Protein AF-A0A3S1I0M5-F1 (afdb_monomer_lite)

pLDDT: mean 90.0, std 8.41, range [57.56, 98.69]

Secondary structure (DSSP, 8-state):
-PPP---------HHHHHHHHHHTTSTT--HHHHHHHHHHHHHHHHHHHHHHHHHHHHHHHHHHHHHHHHHHHHHHHHHHHHHHHHHHHHHTTPPPP-

Sequence (98 aa):
MKPHRIRHQFLLEPELSEKLDNLSRDPSTTKSAIVAKAVEAFIERRGENEFDRRYGVRLDRLSRDLAHVRRDAEVILESLALFIRFSITLHAHTPVPD

Foldseek 3Di:
DPDDDDDDDDDDDPVVVVVLVVVCPDPVDDSVRVVVVVVVVVVVVVVVVVCCVVCVVVVVVVVVVVVVVVVVVVVVVVVVVVVVVVVCVVCVPPDDDD

Structure (mmCIF, N/CA/C/O backbone):
data_AF-A0A3S1I0M5-F1
#
_entry.id   AF-A0A3S1I0M5-F1
#
loop_
_atom_site.group_PDB
_atom_site.id
_atom_site.type_symbol
_atom_site.label_atom_id
_atom_site.label_alt_id
_atom_site.label_comp_id
_atom_site.label_asym_id
_atom_site.label_entity_id
_atom_site.label_seq_id
_atom_site.pdbx_PDB_ins_code
_atom_site.Cartn_x
_atom_site.Cartn_y
_atom_site.Cartn_z
_atom_site.occupancy
_atom_site.B_iso_or_equiv
_atom_site.auth_seq_id
_atom_site.auth_comp_id
_atom_site.auth_asym_id
_atom_site.auth_atom_id
_atom_site.pdbx_PDB_model_num
ATOM 1 N N . MET A 1 1 ? -26.390 -24.134 9.941 1.00 57.56 1 MET A N 1
ATOM 2 C CA . MET A 1 1 ? -25.566 -24.481 11.125 1.00 57.56 1 MET A CA 1
ATOM 3 C C . MET A 1 1 ? -25.346 -23.213 11.938 1.00 57.56 1 MET A C 1
ATOM 5 O O . MET A 1 1 ? -25.115 -22.177 11.328 1.00 57.56 1 MET A O 1
ATOM 9 N N . LYS A 1 2 ? -25.483 -23.237 13.273 1.00 58.28 2 LYS A N 1
ATOM 10 C CA . LYS A 1 2 ? -25.184 -22.045 14.090 1.00 58.28 2 LYS A CA 1
ATOM 11 C C . LYS A 1 2 ? -23.679 -21.748 13.983 1.00 58.28 2 LYS A C 1
ATOM 13 O O . LYS A 1 2 ? -22.902 -22.689 14.133 1.00 58.28 2 LYS A O 1
ATOM 18 N N . PRO A 1 3 ? -23.259 -20.501 13.715 1.00 78.94 3 PRO A N 1
ATOM 19 C CA . PRO A 1 3 ? -21.841 -20.171 13.662 1.00 78.94 3 PRO A CA 1
ATOM 20 C C . PRO A 1 3 ? -21.210 -20.432 15.032 1.00 78.94 3 PRO A C 1
ATOM 22 O O . PRO A 1 3 ? -21.744 -19.997 16.055 1.00 78.94 3 PRO A O 1
ATOM 25 N N . HIS A 1 4 ? -20.096 -21.162 15.054 1.00 88.31 4 HIS A N 1
ATOM 26 C CA . HIS A 1 4 ? -19.311 -21.367 16.265 1.00 88.31 4 HIS A CA 1
ATOM 27 C C . HIS A 1 4 ? -18.713 -20.019 16.689 1.00 88.31 4 HIS A C 1
ATOM 29 O O . HIS A 1 4 ? -18.014 -19.382 15.905 1.00 88.31 4 HIS A O 1
ATOM 35 N N . ARG A 1 5 ? -19.035 -19.548 17.900 1.00 85.75 5 ARG A N 1
ATOM 36 C CA . ARG A 1 5 ? -18.535 -18.275 18.442 1.00 85.75 5 ARG A CA 1
ATOM 37 C C . ARG A 1 5 ? -17.776 -18.529 19.736 1.00 85.75 5 ARG A C 1
ATOM 39 O O . ARG A 1 5 ? -18.284 -19.221 20.615 1.00 85.75 5 ARG A O 1
ATOM 46 N N . ILE A 1 6 ? -16.600 -17.922 19.857 1.00 91.94 6 ILE A N 1
ATOM 47 C CA . ILE A 1 6 ? -15.771 -17.960 21.064 1.00 91.94 6 ILE A CA 1
ATOM 48 C C . ILE A 1 6 ? -16.042 -16.685 21.869 1.00 91.94 6 ILE A C 1
ATOM 50 O O . ILE A 1 6 ? -16.051 -15.583 21.320 1.00 91.94 6 ILE A O 1
ATOM 54 N N . ARG A 1 7 ? -16.309 -16.824 23.174 1.00 90.31 7 ARG A N 1
ATOM 55 C CA . ARG A 1 7 ? -16.528 -15.678 24.065 1.00 90.31 7 ARG A CA 1
ATOM 56 C C . ARG A 1 7 ? -15.185 -15.159 24.567 1.00 90.31 7 ARG A C 1
ATOM 58 O O . ARG A 1 7 ? -14.465 -15.882 25.245 1.00 90.31 7 ARG A O 1
ATOM 65 N N . HIS A 1 8 ? -14.911 -13.887 24.308 1.00 89.25 8 HIS A N 1
ATOM 66 C CA . HIS A 1 8 ? -13.779 -13.165 24.882 1.00 89.25 8 HIS A CA 1
ATOM 67 C C . HIS A 1 8 ? -14.276 -12.212 25.974 1.00 89.25 8 HIS A C 1
ATOM 69 O O . HIS A 1 8 ? -15.342 -11.610 25.835 1.00 89.25 8 HIS A O 1
ATOM 75 N N . GLN A 1 9 ? -13.522 -12.091 27.067 1.00 91.62 9 GLN A N 1
ATOM 76 C CA . GLN A 1 9 ? -13.731 -11.070 28.093 1.00 91.62 9 GLN A CA 1
ATOM 77 C C . GLN A 1 9 ? -12.567 -10.086 28.020 1.00 91.62 9 GLN A C 1
ATOM 79 O O . GLN A 1 9 ? -11.410 -10.495 28.056 1.00 91.62 9 GLN A O 1
ATOM 84 N N . PHE A 1 10 ? -12.879 -8.804 27.885 1.00 90.12 10 PHE A N 1
ATOM 85 C CA . PHE A 1 10 ? -11.908 -7.719 27.862 1.00 90.12 10 PHE A CA 1
ATOM 86 C C . PHE A 1 10 ? -12.506 -6.511 28.575 1.00 90.12 10 PHE A C 1
ATOM 88 O O . PHE A 1 10 ? -13.727 -6.347 28.629 1.00 90.12 10 PHE A O 1
ATOM 95 N N . LEU A 1 11 ? -11.630 -5.691 29.138 1.00 93.44 11 LEU A N 1
ATOM 96 C CA . LEU A 1 11 ? -11.992 -4.438 29.780 1.00 93.44 11 LEU A CA 1
ATOM 97 C C . LEU A 1 11 ? -11.852 -3.315 28.753 1.00 93.44 11 LEU A C 1
ATOM 99 O O . LEU A 1 11 ? -10.917 -3.316 27.952 1.00 93.44 11 LEU A O 1
ATOM 103 N N . LEU A 1 12 ? -12.800 -2.383 28.766 1.00 93.06 12 LEU A N 1
ATOM 104 C CA . LEU A 1 12 ? -12.744 -1.157 27.980 1.00 93.06 12 LEU A CA 1
ATOM 105 C C . LEU A 1 12 ? -12.627 0.018 28.941 1.00 93.06 12 LEU A C 1
ATOM 107 O O . LEU A 1 12 ? -13.255 0.011 30.000 1.00 93.06 12 LEU A O 1
ATOM 111 N N . GLU A 1 13 ? -11.866 1.030 28.540 1.00 96.88 13 GLU A N 1
ATOM 112 C CA . GLU A 1 13 ? -11.879 2.316 29.231 1.00 96.88 13 GLU A CA 1
ATOM 113 C C . GLU A 1 13 ? -13.306 2.891 29.260 1.00 96.88 13 GLU A C 1
ATOM 115 O O . GLU A 1 13 ? -14.046 2.708 28.281 1.00 96.88 13 GLU A O 1
ATOM 120 N N . PRO A 1 14 ? -13.704 3.603 30.333 1.00 95.50 14 PRO A N 1
ATOM 121 C CA . PRO A 1 14 ? -15.072 4.097 30.499 1.00 95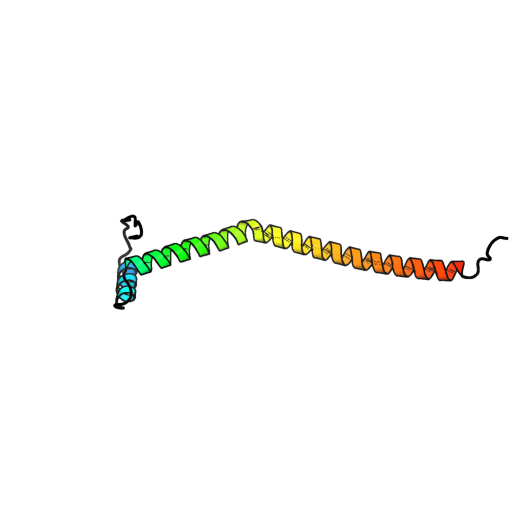.50 14 PRO A CA 1
ATOM 122 C C . PRO A 1 14 ? -15.577 4.886 29.285 1.00 95.50 14 PRO A C 1
ATOM 124 O O . PRO A 1 14 ? -16.643 4.589 28.748 1.00 95.50 14 PRO A O 1
ATOM 127 N N . GLU A 1 15 ? -14.758 5.806 28.767 1.00 95.62 15 GLU A N 1
ATOM 128 C CA . GLU A 1 15 ? -15.098 6.618 27.592 1.00 95.62 15 GLU A CA 1
ATOM 129 C C . GLU A 1 15 ? -15.334 5.781 26.327 1.00 95.62 15 GLU A C 1
ATOM 131 O O . GLU A 1 15 ? -16.175 6.108 25.486 1.00 95.62 15 GLU A O 1
ATOM 136 N N . LEU A 1 16 ? -14.572 4.699 26.154 1.00 93.38 16 LEU A N 1
ATOM 137 C CA . LEU A 1 16 ? -14.710 3.813 25.002 1.00 93.38 16 LEU A CA 1
ATOM 138 C C . LEU A 1 16 ? -15.954 2.932 25.138 1.00 93.38 16 LEU A C 1
ATOM 140 O O . LEU A 1 16 ? -16.635 2.680 24.142 1.00 93.38 16 LEU A O 1
ATOM 144 N N . SER A 1 17 ? -16.273 2.509 26.362 1.00 93.94 17 SER A N 1
ATOM 145 C CA . SER A 1 17 ? -17.510 1.789 26.656 1.00 93.94 17 SER A CA 1
ATOM 146 C C . SER A 1 17 ? -18.735 2.648 26.341 1.00 93.94 17 SER A C 1
ATOM 148 O O . SER A 1 17 ? -19.649 2.171 25.676 1.00 93.94 17 SER A O 1
ATOM 150 N N . GLU A 1 18 ? -18.745 3.926 26.728 1.00 94.50 18 GLU A N 1
ATOM 151 C CA . GLU A 1 18 ? -19.847 4.841 26.400 1.00 94.50 18 GLU A CA 1
ATOM 152 C C . GLU A 1 18 ? -20.023 5.026 24.888 1.00 94.50 18 GLU A C 1
ATOM 154 O O . GLU A 1 18 ? -21.141 4.998 24.368 1.00 94.50 18 GLU A O 1
ATOM 159 N N . LYS A 1 19 ? -18.917 5.167 24.148 1.00 92.19 19 LYS A N 1
ATOM 160 C CA . LYS A 1 19 ? -18.947 5.263 22.680 1.00 92.19 19 LYS A CA 1
ATOM 161 C C . LYS A 1 19 ? -19.509 3.993 22.039 1.00 92.19 19 LYS A C 1
ATOM 163 O O . LYS A 1 19 ? -20.318 4.091 21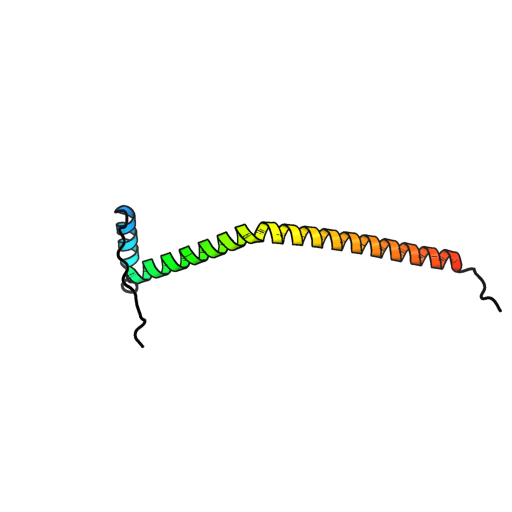.116 1.00 92.19 19 LYS A O 1
ATOM 168 N N . LEU A 1 20 ? -19.118 2.815 22.528 1.00 91.94 20 LEU A N 1
ATOM 169 C CA . LEU A 1 20 ? -19.654 1.536 22.056 1.00 91.94 20 LEU A CA 1
ATOM 170 C C . LEU A 1 20 ? -21.156 1.421 22.337 1.00 91.94 20 LEU A C 1
ATOM 172 O O . LEU A 1 20 ? -21.915 0.983 21.471 1.00 91.94 20 LEU A O 1
ATOM 176 N N . ASP A 1 21 ? -21.588 1.854 23.517 1.00 91.12 21 ASP A N 1
ATOM 177 C CA . ASP A 1 21 ? -22.991 1.850 23.913 1.00 91.12 21 ASP A CA 1
ATOM 178 C C . ASP A 1 21 ? -23.821 2.737 22.991 1.00 91.12 21 ASP A C 1
ATOM 180 O O . ASP A 1 21 ? -24.841 2.282 22.471 1.00 91.12 21 ASP A O 1
ATOM 184 N N . ASN A 1 22 ? -23.333 3.943 22.695 1.00 90.94 22 ASN A N 1
ATOM 185 C CA . ASN A 1 22 ? -23.958 4.866 21.751 1.00 90.94 22 ASN A CA 1
ATOM 186 C C . ASN A 1 22 ? -24.077 4.277 20.337 1.00 90.94 22 ASN A C 1
ATOM 188 O O . ASN A 1 22 ? -25.132 4.405 19.719 1.00 90.94 22 ASN A O 1
ATOM 192 N N . LEU A 1 23 ? -23.039 3.591 19.847 1.00 87.88 23 LEU A N 1
ATOM 193 C CA . LEU A 1 23 ? -23.053 2.919 18.539 1.00 87.88 23 LEU A CA 1
ATOM 194 C C . LEU A 1 23 ? -24.031 1.738 18.486 1.00 87.88 23 LEU A C 1
ATOM 196 O O . LEU A 1 23 ? -24.565 1.421 17.429 1.00 87.88 23 LEU A O 1
ATOM 200 N N . SER A 1 24 ? -24.279 1.088 19.622 1.00 86.81 24 SER A N 1
ATOM 201 C CA . SER A 1 24 ? -25.189 -0.059 19.731 1.00 86.81 24 SER A CA 1
ATOM 202 C C . SER A 1 24 ? -26.655 0.306 19.975 1.00 86.81 24 SER A C 1
ATOM 204 O O . SER A 1 24 ? -27.468 -0.583 20.208 1.00 86.81 24 SER A O 1
ATOM 206 N N . ARG A 1 25 ? -27.006 1.599 19.948 1.00 85.00 25 ARG A N 1
ATOM 207 C CA . ARG A 1 25 ? -28.391 2.060 20.152 1.00 85.00 25 ARG A CA 1
ATOM 208 C C . ARG A 1 25 ? -29.332 1.677 19.010 1.00 85.00 25 ARG A C 1
ATOM 210 O O . ARG A 1 25 ? -30.543 1.684 19.202 1.00 85.00 25 ARG A O 1
ATOM 217 N N . ASP A 1 26 ? -28.788 1.356 17.841 1.00 80.50 26 ASP A N 1
ATOM 218 C CA . ASP A 1 26 ? -29.571 0.924 16.689 1.00 80.50 26 ASP A CA 1
ATOM 219 C C . ASP A 1 26 ? -30.089 -0.521 16.893 1.00 80.50 26 ASP A C 1
ATOM 221 O O . ASP A 1 26 ? -29.277 -1.423 17.127 1.00 80.50 26 ASP A O 1
ATOM 225 N N . PRO A 1 27 ? -31.409 -0.788 16.778 1.00 72.31 27 PRO A N 1
ATOM 226 C CA . PRO A 1 27 ? -31.991 -2.121 16.981 1.00 72.31 27 PRO A CA 1
ATOM 227 C C . PRO A 1 27 ? -31.398 -3.211 16.083 1.00 72.31 27 PRO A C 1
ATOM 229 O O . PRO A 1 27 ? -31.468 -4.398 16.402 1.00 72.31 27 PRO A O 1
ATOM 232 N N . SER A 1 28 ? -30.828 -2.816 14.945 1.00 76.69 28 SER A N 1
ATOM 233 C CA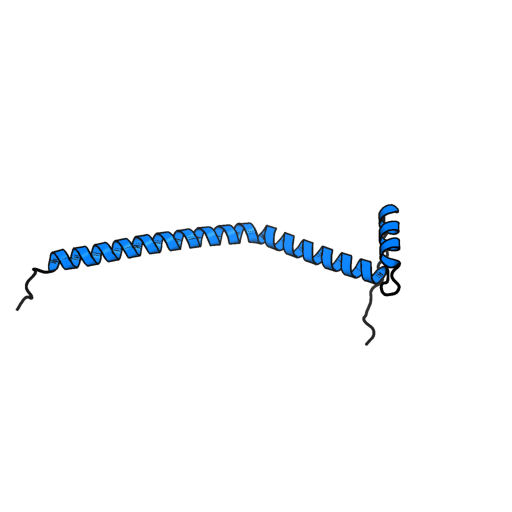 . SER A 1 28 ? -30.243 -3.730 13.967 1.00 76.69 28 SER A CA 1
ATOM 234 C C . SER A 1 28 ? -28.870 -4.276 14.373 1.00 76.69 28 SER A C 1
ATOM 236 O O . SER A 1 28 ? -28.386 -5.232 13.761 1.00 76.69 28 SER A O 1
ATOM 238 N N . THR A 1 29 ? -28.221 -3.694 15.388 1.00 82.12 29 THR A N 1
ATOM 239 C CA . THR A 1 29 ? -26.801 -3.931 15.657 1.00 82.12 29 THR A CA 1
ATOM 240 C C . THR A 1 29 ? -26.525 -4.219 17.132 1.00 82.12 29 THR A C 1
ATOM 242 O O . THR A 1 29 ? -26.924 -3.496 18.033 1.00 82.12 29 THR A O 1
ATOM 245 N N . THR A 1 30 ? -25.761 -5.282 17.396 1.00 89.50 30 THR A N 1
ATOM 246 C CA . THR A 1 30 ? -25.341 -5.644 18.760 1.00 89.50 30 THR A CA 1
ATOM 247 C C . THR A 1 30 ? -23.930 -5.141 19.059 1.00 89.50 30 THR A C 1
ATOM 249 O O . THR A 1 30 ? -23.086 -5.090 18.163 1.00 89.50 30 THR A O 1
ATOM 252 N N . LYS A 1 31 ? -23.617 -4.873 20.337 1.00 89.56 31 LYS A N 1
ATOM 253 C CA . LYS A 1 31 ? -22.249 -4.534 20.789 1.00 89.56 31 LYS A CA 1
ATOM 254 C C . LYS A 1 31 ? -21.208 -5.541 20.284 1.00 89.56 31 LYS A C 1
ATOM 256 O O . LYS A 1 31 ? -20.155 -5.157 19.790 1.00 89.56 31 LYS A O 1
ATOM 261 N N . SER A 1 32 ? -21.534 -6.836 20.337 1.00 89.69 32 SER A N 1
ATOM 262 C CA . SER A 1 32 ? -20.653 -7.900 19.839 1.00 89.69 32 SER A CA 1
ATOM 263 C C . SER A 1 32 ? -20.420 -7.823 18.328 1.00 89.69 32 SER A C 1
ATOM 265 O O . SER A 1 32 ? -19.307 -8.100 17.892 1.00 89.69 32 SER A O 1
ATOM 267 N N . ALA A 1 33 ? -21.427 -7.444 17.534 1.00 90.06 33 ALA A N 1
ATOM 268 C CA . ALA A 1 33 ? -21.272 -7.278 16.090 1.00 90.06 33 ALA A CA 1
ATOM 269 C C . ALA A 1 33 ? -20.391 -6.067 15.741 1.00 90.06 33 ALA A C 1
ATOM 271 O O . ALA A 1 33 ? -19.560 -6.162 14.840 1.00 90.06 33 ALA A O 1
ATOM 272 N N . ILE A 1 34 ? -20.527 -4.962 16.483 1.00 91.88 34 ILE A N 1
ATOM 273 C CA . ILE A 1 34 ? -19.681 -3.768 16.317 1.00 91.88 34 ILE A CA 1
ATOM 274 C C . ILE A 1 34 ? -18.231 -4.108 16.638 1.00 91.88 34 ILE A C 1
ATOM 276 O O . ILE A 1 34 ? -17.346 -3.829 15.835 1.00 91.88 34 ILE A O 1
ATOM 280 N N . VAL A 1 35 ? -17.988 -4.753 17.784 1.00 92.44 35 VAL A N 1
ATOM 281 C CA . VAL A 1 35 ? -16.633 -5.150 18.185 1.00 92.44 35 VAL A CA 1
ATOM 282 C C . VAL A 1 35 ? -16.032 -6.126 17.178 1.00 92.44 35 VAL A C 1
ATOM 284 O O . VAL A 1 35 ? -14.881 -5.949 16.797 1.00 92.44 35 VAL A O 1
ATOM 287 N N . ALA A 1 36 ? -16.796 -7.114 16.701 1.00 91.62 36 ALA A N 1
ATOM 288 C CA . ALA A 1 36 ? -16.310 -8.058 15.697 1.00 91.62 36 ALA A CA 1
ATOM 289 C C . ALA A 1 36 ? -15.846 -7.339 14.419 1.00 91.62 36 ALA A C 1
ATOM 291 O O . ALA A 1 36 ? -14.706 -7.530 14.004 1.00 91.62 36 ALA A O 1
ATOM 292 N N . LYS A 1 37 ? -16.675 -6.439 13.866 1.00 92.12 37 LYS A N 1
ATOM 293 C CA . LYS A 1 37 ? -16.303 -5.621 12.700 1.00 92.12 37 LYS A CA 1
ATOM 294 C C . LYS A 1 37 ? -15.100 -4.718 12.967 1.00 92.12 37 LYS A C 1
ATOM 296 O O . LYS A 1 37 ? -14.249 -4.550 12.103 1.00 92.12 37 LYS A O 1
ATOM 301 N N . ALA A 1 38 ? -15.026 -4.112 14.151 1.00 92.50 38 ALA A N 1
ATOM 302 C CA . ALA A 1 38 ? -13.916 -3.236 14.507 1.00 92.50 38 ALA A CA 1
ATOM 303 C C . ALA A 1 38 ? -12.587 -4.002 14.594 1.00 92.50 38 ALA A C 1
ATOM 305 O O . ALA A 1 38 ? -11.566 -3.499 14.128 1.00 92.50 38 ALA A O 1
ATOM 306 N N . VAL A 1 39 ? -12.607 -5.212 15.163 1.00 92.88 39 VAL A N 1
ATOM 307 C CA . VAL A 1 39 ? -11.438 -6.097 15.257 1.00 92.88 39 VAL A CA 1
ATOM 308 C C . VAL A 1 39 ? -11.012 -6.585 13.875 1.00 92.88 39 VAL A C 1
ATOM 310 O O . VAL A 1 39 ? -9.828 -6.510 13.564 1.00 92.88 39 VAL A O 1
ATOM 313 N N . GLU A 1 40 ? -11.955 -7.016 13.035 1.00 93.75 40 GLU A N 1
ATOM 314 C CA . GLU A 1 40 ? -11.697 -7.409 11.643 1.00 93.75 40 GLU A CA 1
ATOM 315 C C . GLU A 1 40 ? -11.022 -6.270 10.868 1.00 93.75 40 GLU A C 1
ATOM 317 O O . GLU A 1 40 ? -9.884 -6.417 10.423 1.00 93.75 40 GLU A O 1
ATOM 322 N N . ALA A 1 41 ? -11.630 -5.080 10.864 1.00 91.12 41 ALA A N 1
ATOM 323 C CA . ALA A 1 41 ? -11.070 -3.904 10.202 1.00 91.12 41 ALA A CA 1
ATOM 324 C C . ALA A 1 41 ? -9.714 -3.469 10.789 1.00 91.12 41 ALA A C 1
ATOM 326 O O . ALA A 1 41 ? -8.876 -2.897 10.094 1.00 91.12 41 ALA A O 1
ATOM 327 N N . PHE A 1 42 ? -9.473 -3.674 12.087 1.00 89.81 42 PHE A N 1
ATOM 328 C CA . PHE A 1 42 ? -8.174 -3.386 12.696 1.00 89.81 42 PHE A CA 1
ATOM 329 C C . PHE A 1 42 ? -7.092 -4.363 12.227 1.00 89.81 42 PHE A C 1
ATOM 331 O O . PHE A 1 42 ? -5.982 -3.929 11.917 1.00 89.81 42 PHE A O 1
ATOM 338 N N . ILE A 1 43 ? -7.410 -5.657 12.158 1.00 91.75 43 ILE A N 1
ATOM 339 C CA . ILE A 1 43 ? -6.488 -6.692 11.681 1.00 91.75 43 ILE A CA 1
ATOM 340 C C . ILE A 1 43 ? -6.175 -6.477 10.199 1.00 91.75 43 ILE A C 1
ATOM 342 O O . ILE A 1 43 ? -5.000 -6.477 9.840 1.00 91.75 43 ILE A O 1
ATOM 346 N N . GLU A 1 44 ? -7.184 -6.222 9.365 1.00 87.81 44 GLU A N 1
ATOM 347 C CA . GLU A 1 44 ? -7.010 -5.951 7.932 1.00 87.81 44 GLU A CA 1
ATOM 348 C C . GLU A 1 44 ? -6.114 -4.735 7.693 1.00 87.81 44 GLU A C 1
ATOM 350 O O . GLU A 1 44 ? -5.073 -4.861 7.049 1.00 87.81 44 GLU A O 1
ATOM 355 N N . ARG A 1 45 ? -6.424 -3.588 8.321 1.00 86.19 45 ARG A N 1
ATOM 356 C CA . ARG A 1 45 ? -5.585 -2.379 8.227 1.00 86.19 45 ARG A CA 1
ATOM 357 C C . ARG A 1 45 ? -4.158 -2.622 8.702 1.00 86.19 45 ARG A C 1
ATOM 359 O O . ARG A 1 45 ? -3.217 -2.029 8.180 1.00 86.19 45 ARG A O 1
ATOM 366 N N . ARG A 1 46 ? -3.960 -3.447 9.732 1.00 84.88 46 ARG A N 1
ATOM 367 C CA . ARG A 1 46 ? -2.614 -3.793 10.205 1.00 84.88 46 ARG A CA 1
ATOM 368 C C . ARG A 1 46 ? -1.880 -4.674 9.193 1.00 84.88 46 ARG A C 1
ATOM 370 O O . ARG A 1 46 ? -0.687 -4.465 9.001 1.00 84.88 46 ARG A O 1
ATOM 377 N N . GLY A 1 47 ? -2.583 -5.613 8.562 1.00 76.81 47 GLY A N 1
ATOM 378 C CA . GLY A 1 47 ? -2.060 -6.457 7.493 1.00 76.81 47 GLY A CA 1
ATOM 379 C C . GLY A 1 47 ? -1.595 -5.631 6.297 1.00 76.81 47 GLY A C 1
ATOM 380 O O . GLY A 1 47 ? -0.439 -5.751 5.904 1.00 76.81 47 GLY A O 1
ATOM 381 N N . GLU A 1 48 ? -2.441 -4.734 5.786 1.00 74.94 48 GLU A N 1
ATOM 382 C CA . GLU A 1 48 ? -2.096 -3.807 4.694 1.00 74.94 48 GLU A CA 1
ATOM 383 C C . GLU A 1 48 ? -0.849 -2.976 5.0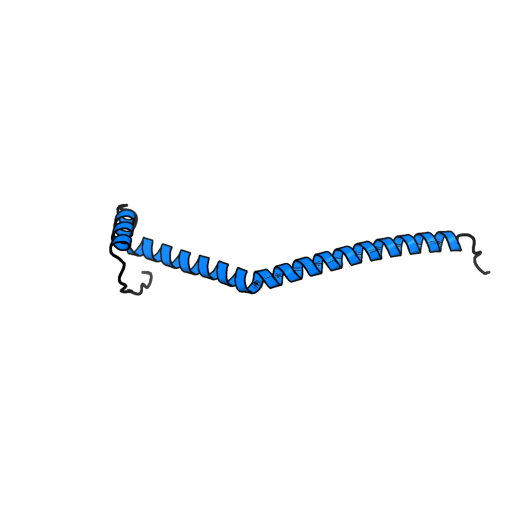31 1.00 74.94 48 GLU A C 1
ATOM 385 O O . GLU A 1 48 ? 0.127 -2.983 4.282 1.00 74.94 48 GLU A O 1
ATOM 390 N N . ASN A 1 49 ? -0.809 -2.374 6.224 1.00 81.62 49 ASN A N 1
ATOM 391 C CA . ASN A 1 49 ? 0.358 -1.619 6.687 1.00 81.62 49 ASN A CA 1
ATOM 392 C C . ASN A 1 49 ? 1.627 -2.480 6.820 1.00 81.62 49 ASN A C 1
ATOM 394 O O . ASN A 1 49 ? 2.738 -1.995 6.597 1.00 81.62 49 ASN A O 1
ATOM 398 N N . GLU A 1 50 ? 1.509 -3.749 7.220 1.00 84.00 50 GLU A N 1
ATOM 399 C CA . GLU A 1 50 ? 2.656 -4.654 7.300 1.00 84.00 50 GLU A CA 1
ATOM 400 C C . GLU A 1 50 ? 3.178 -5.018 5.910 1.00 84.00 50 GLU A C 1
ATOM 402 O O . GLU A 1 50 ? 4.397 -5.024 5.712 1.00 84.00 50 GLU A O 1
ATOM 407 N N . PHE A 1 51 ? 2.286 -5.279 4.953 1.00 83.44 51 PHE A N 1
ATOM 408 C CA . PHE A 1 51 ? 2.659 -5.555 3.570 1.00 83.44 51 PHE A CA 1
ATOM 409 C C . PHE A 1 51 ? 3.353 -4.356 2.934 1.00 83.44 51 PHE A C 1
ATOM 411 O O . PHE A 1 51 ? 4.465 -4.510 2.429 1.00 83.44 51 PHE A O 1
ATOM 418 N N . ASP A 1 52 ? 2.779 -3.162 3.047 1.00 85.50 52 ASP A N 1
ATOM 419 C CA . ASP A 1 52 ? 3.387 -1.942 2.517 1.00 85.50 52 ASP A CA 1
ATOM 420 C C . ASP A 1 52 ? 4.741 -1.664 3.167 1.00 85.50 52 ASP A C 1
ATOM 422 O O . ASP A 1 52 ? 5.732 -1.402 2.483 1.00 85.50 52 ASP A O 1
ATOM 426 N N . ARG A 1 53 ? 4.850 -1.825 4.489 1.00 82.56 53 ARG A N 1
ATOM 427 C CA . ARG A 1 53 ? 6.126 -1.639 5.186 1.00 82.56 53 ARG A CA 1
ATOM 428 C C . ARG A 1 53 ? 7.175 -2.673 4.772 1.00 82.56 53 ARG A C 1
ATOM 430 O O . ARG A 1 53 ? 8.357 -2.346 4.683 1.00 82.56 53 ARG A O 1
ATOM 437 N N . ARG A 1 54 ? 6.777 -3.929 4.552 1.00 87.12 54 ARG A N 1
ATOM 438 C CA . ARG A 1 54 ? 7.701 -5.029 4.233 1.00 87.12 54 ARG A CA 1
ATOM 439 C C . ARG A 1 54 ? 8.107 -5.051 2.763 1.00 87.12 54 ARG A C 1
ATOM 441 O O . ARG A 1 54 ? 9.242 -5.419 2.451 1.00 87.12 54 ARG A O 1
ATOM 448 N N . TYR A 1 55 ? 7.194 -4.690 1.869 1.00 92.31 55 TYR A N 1
ATOM 449 C CA . TYR A 1 55 ? 7.355 -4.861 0.428 1.00 92.31 55 TYR A CA 1
ATOM 450 C C . TYR A 1 55 ? 7.410 -3.547 -0.347 1.00 92.31 55 TYR A C 1
ATOM 452 O O . TYR A 1 55 ? 8.057 -3.535 -1.391 1.00 92.31 55 TYR A O 1
ATOM 460 N N . GLY A 1 56 ? 6.857 -2.444 0.162 1.00 91.69 56 GLY A N 1
ATOM 461 C CA . GLY A 1 56 ? 6.815 -1.151 -0.531 1.00 91.69 56 GLY A CA 1
ATOM 462 C C . GLY A 1 56 ? 8.195 -0.675 -0.981 1.00 91.69 56 GLY A C 1
ATOM 463 O O . GLY A 1 56 ? 8.425 -0.480 -2.168 1.00 91.69 56 GLY A O 1
ATOM 464 N N . VAL A 1 57 ? 9.182 -0.647 -0.076 1.00 91.25 57 VAL A N 1
ATOM 465 C CA . VAL A 1 57 ? 10.566 -0.241 -0.416 1.00 91.25 57 VAL A CA 1
ATOM 466 C C . VAL A 1 57 ? 11.188 -1.129 -1.502 1.00 91.25 57 VAL A C 1
ATOM 468 O O . VAL A 1 57 ? 11.965 -0.662 -2.338 1.00 91.25 57 VAL A O 1
ATOM 471 N N . ARG A 1 58 ? 10.873 -2.429 -1.493 1.00 94.06 58 ARG A N 1
ATOM 472 C CA . ARG A 1 58 ? 11.395 -3.382 -2.482 1.00 94.06 58 ARG A CA 1
ATOM 473 C C . ARG A 1 58 ? 10.734 -3.183 -3.842 1.00 94.06 58 ARG A C 1
ATOM 475 O O . ARG A 1 58 ? 11.442 -3.196 -4.843 1.00 94.06 58 ARG A O 1
ATOM 482 N N . LEU A 1 59 ? 9.417 -2.993 -3.871 1.00 96.69 59 LEU A N 1
ATOM 483 C CA . LEU A 1 59 ? 8.658 -2.725 -5.092 1.00 96.69 59 LEU A CA 1
ATOM 484 C C . LEU A 1 59 ? 9.059 -1.386 -5.711 1.00 96.69 59 LEU A C 1
ATOM 486 O O . LEU A 1 59 ? 9.299 -1.326 -6.912 1.00 96.69 59 LEU A O 1
ATOM 490 N N . ASP A 1 60 ? 9.260 -0.355 -4.893 1.00 95.06 60 ASP A N 1
ATOM 491 C CA . ASP A 1 60 ? 9.774 0.937 -5.344 1.00 95.06 60 ASP A CA 1
ATOM 492 C C . ASP A 1 60 ? 11.152 0.805 -5.992 1.00 95.06 60 ASP A C 1
ATOM 494 O O . ASP A 1 60 ? 11.426 1.424 -7.020 1.00 95.06 60 ASP A O 1
ATOM 498 N N . ARG A 1 61 ? 12.046 0.002 -5.400 1.00 96.06 61 ARG A N 1
ATOM 499 C CA . ARG A 1 61 ? 13.359 -0.273 -5.996 1.00 96.06 61 ARG A CA 1
ATOM 500 C C . ARG A 1 61 ? 13.209 -0.985 -7.340 1.00 96.06 61 ARG A C 1
ATOM 502 O O . ARG A 1 61 ? 13.754 -0.493 -8.319 1.00 96.06 61 ARG A O 1
ATOM 509 N N . LEU A 1 62 ? 12.415 -2.054 -7.411 1.00 97.81 62 LEU A N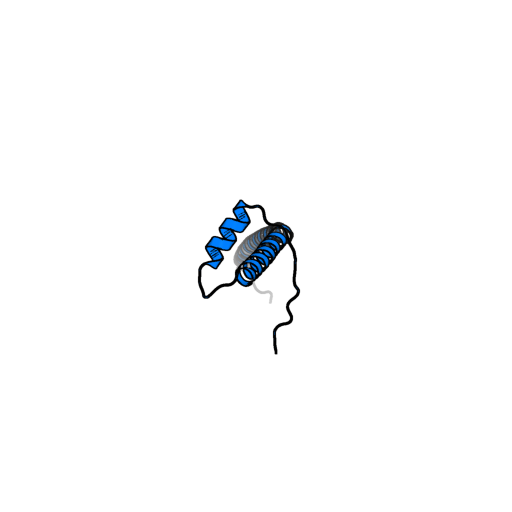 1
ATOM 510 C CA . LEU A 1 62 ? 12.158 -2.770 -8.666 1.00 97.81 62 LEU A CA 1
ATOM 511 C C . LEU A 1 62 ? 11.557 -1.858 -9.742 1.00 97.81 62 LEU A C 1
ATOM 513 O O . LEU A 1 62 ? 11.945 -1.938 -10.903 1.00 97.81 62 LEU A O 1
ATOM 517 N N . SER A 1 63 ? 10.647 -0.960 -9.366 1.00 97.38 63 SER A N 1
ATOM 518 C CA . SER A 1 63 ? 10.056 0.001 -10.296 1.00 97.38 63 SER A CA 1
ATOM 519 C C . SER A 1 63 ? 11.092 0.985 -10.839 1.00 97.38 63 SER A C 1
ATOM 521 O O . SER A 1 63 ? 11.043 1.330 -12.020 1.00 97.38 63 SER A O 1
ATOM 523 N N . ARG A 1 64 ? 12.040 1.434 -10.005 1.00 97.81 64 ARG A N 1
ATOM 524 C CA . ARG A 1 64 ? 13.156 2.282 -10.454 1.00 97.81 64 ARG A CA 1
ATOM 525 C C . ARG A 1 64 ? 14.091 1.510 -11.377 1.00 97.81 64 ARG A C 1
ATOM 527 O O . ARG A 1 64 ? 14.424 2.024 -12.440 1.00 97.81 64 ARG A O 1
ATOM 534 N N . ASP A 1 65 ? 14.454 0.284 -11.016 1.00 98.06 65 ASP A N 1
ATOM 535 C CA . ASP A 1 65 ? 15.337 -0.564 -11.823 1.00 98.06 65 ASP A CA 1
ATOM 536 C C . ASP A 1 65 ? 14.720 -0.841 -13.204 1.00 98.06 65 ASP A C 1
ATOM 538 O O . ASP A 1 65 ? 15.389 -0.692 -14.224 1.00 98.06 65 ASP A O 1
ATOM 542 N N . LEU A 1 66 ? 13.415 -1.127 -13.270 1.00 98.50 66 LEU A N 1
ATOM 543 C CA . LEU A 1 66 ? 12.688 -1.273 -14.537 1.00 98.50 66 LEU A CA 1
ATOM 544 C C . LEU A 1 66 ? 12.688 0.016 -15.368 1.00 98.50 66 LEU A C 1
ATOM 546 O O . LEU A 1 66 ? 12.873 -0.037 -16.584 1.00 98.50 66 LEU A O 1
ATOM 550 N N . ALA A 1 67 ? 12.507 1.177 -14.735 1.00 98.19 67 ALA A N 1
ATOM 551 C CA . ALA A 1 67 ? 12.576 2.462 -15.427 1.00 98.19 67 ALA A CA 1
ATOM 552 C C . ALA A 1 67 ? 13.988 2.760 -15.961 1.00 98.19 67 ALA A C 1
ATOM 554 O O . ALA A 1 67 ? 14.130 3.381 -17.015 1.00 98.19 67 ALA A O 1
ATOM 555 N N . HIS A 1 68 ? 15.033 2.318 -15.259 1.00 98.06 68 HIS A N 1
ATOM 556 C CA . HIS A 1 68 ? 16.410 2.394 -15.742 1.00 98.06 68 HIS A CA 1
ATOM 557 C C . HIS A 1 68 ? 16.628 1.490 -16.955 1.00 98.06 68 HIS A C 1
ATOM 559 O O . HIS A 1 68 ? 17.007 1.994 -18.007 1.00 98.06 68 HIS A O 1
ATOM 565 N N . VAL A 1 69 ? 16.271 0.207 -16.860 1.00 98.50 69 VAL A N 1
ATOM 566 C CA . VAL A 1 69 ? 16.398 -0.750 -17.975 1.00 98.50 69 VAL A CA 1
ATOM 567 C C . VAL A 1 69 ? 15.646 -0.273 -19.216 1.00 98.50 69 VAL A C 1
ATOM 569 O O . VAL A 1 69 ? 16.148 -0.398 -20.330 1.00 98.50 69 VAL A O 1
ATOM 572 N N . ARG A 1 70 ? 14.454 0.308 -19.043 1.00 98.38 70 ARG A N 1
ATOM 573 C CA . ARG A 1 70 ? 13.682 0.863 -20.159 1.00 98.38 70 ARG A CA 1
ATOM 574 C C . ARG A 1 70 ? 14.429 1.990 -20.870 1.00 98.38 70 ARG A C 1
ATOM 576 O O . ARG A 1 70 ? 14.480 1.988 -22.095 1.00 98.38 70 ARG A O 1
ATOM 583 N N . ARG A 1 71 ? 15.020 2.918 -20.113 1.00 98.25 71 ARG A N 1
ATOM 584 C CA . ARG A 1 71 ? 15.823 4.010 -20.680 1.00 98.25 71 ARG A CA 1
ATOM 585 C C . ARG A 1 71 ? 17.062 3.485 -21.395 1.00 98.25 71 ARG A C 1
ATOM 587 O O . ARG A 1 71 ? 17.349 3.930 -22.500 1.00 98.25 71 ARG A O 1
ATOM 594 N N . ASP A 1 72 ? 17.752 2.511 -20.812 1.00 98.50 72 ASP A N 1
ATOM 595 C CA . ASP A 1 72 ? 18.928 1.907 -21.443 1.00 98.50 72 ASP A CA 1
ATOM 596 C C . ASP A 1 72 ? 18.554 1.215 -22.761 1.00 98.50 72 ASP A C 1
ATOM 598 O O . ASP A 1 72 ? 19.244 1.371 -23.766 1.00 98.50 72 ASP A O 1
ATOM 602 N N . ALA A 1 73 ? 17.420 0.508 -22.792 1.00 98.50 73 ALA A 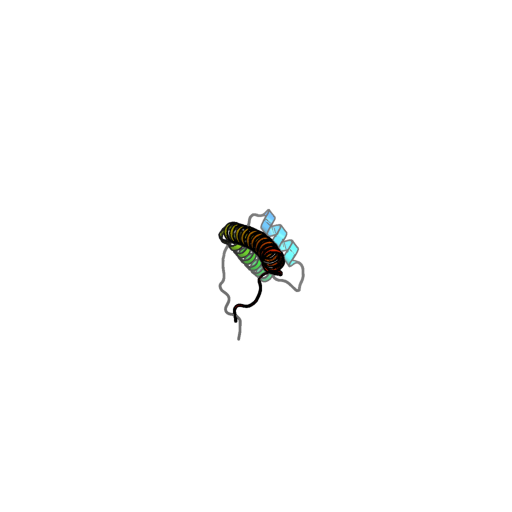N 1
ATOM 603 C CA . ALA A 1 73 ? 16.909 -0.120 -24.006 1.00 98.50 73 ALA A CA 1
ATOM 604 C C . ALA A 1 73 ? 16.560 0.908 -25.097 1.00 98.50 73 ALA A C 1
ATOM 606 O O . ALA A 1 73 ? 16.875 0.680 -26.264 1.00 98.50 73 ALA A O 1
ATOM 607 N N . GLU A 1 74 ? 15.949 2.038 -24.731 1.00 98.56 74 GLU A N 1
ATOM 608 C CA . GLU A 1 74 ? 15.661 3.142 -25.657 1.00 98.56 74 GLU A CA 1
ATOM 609 C C . GLU A 1 74 ? 16.960 3.705 -26.263 1.00 98.56 74 GLU A C 1
ATOM 611 O O . GLU A 1 74 ? 17.070 3.814 -27.485 1.00 98.56 74 GLU A O 1
ATOM 616 N N . VAL A 1 75 ? 17.980 3.958 -25.436 1.00 98.56 75 VAL A N 1
ATOM 617 C CA . VAL A 1 75 ? 19.294 4.453 -25.885 1.00 98.56 75 VAL A CA 1
ATOM 618 C C . VAL A 1 75 ? 20.000 3.452 -26.800 1.00 98.56 75 VAL A C 1
ATOM 620 O O . VAL A 1 75 ? 20.555 3.837 -27.833 1.00 98.56 75 VAL A O 1
ATOM 623 N N . ILE A 1 76 ? 19.987 2.163 -26.454 1.00 98.69 76 ILE A N 1
ATOM 624 C CA . ILE A 1 76 ? 20.587 1.108 -27.282 1.00 98.69 76 ILE A CA 1
ATOM 625 C C . ILE A 1 76 ? 19.873 1.022 -28.631 1.00 98.69 76 ILE A C 1
ATOM 627 O O . ILE A 1 76 ? 20.537 0.922 -29.663 1.00 98.69 76 ILE A O 1
ATOM 631 N N . LEU A 1 77 ? 18.539 1.078 -28.640 1.00 98.69 77 LEU A N 1
ATOM 632 C CA . LEU A 1 77 ? 17.757 0.999 -29.870 1.00 98.69 77 LEU A CA 1
ATOM 633 C C . LEU A 1 77 ? 18.044 2.187 -30.793 1.00 98.69 77 LEU A C 1
ATOM 635 O O . LEU A 1 77 ? 18.248 1.993 -31.992 1.00 98.69 77 LEU A O 1
ATOM 639 N N . GLU A 1 78 ? 18.111 3.398 -30.241 1.00 98.50 78 GLU A N 1
ATOM 640 C CA . GLU A 1 78 ? 18.487 4.593 -30.996 1.00 98.50 78 GLU A CA 1
ATOM 641 C C . GLU A 1 78 ? 19.916 4.478 -31.542 1.00 98.50 78 GLU A C 1
ATOM 643 O O . GLU A 1 78 ? 20.154 4.720 -32.726 1.00 98.50 78 GLU A O 1
ATOM 648 N N . SER A 1 79 ? 20.857 4.021 -30.714 1.00 98.50 79 SER A N 1
ATOM 649 C CA . SER A 1 79 ? 22.255 3.830 -31.114 1.00 98.50 79 SER A CA 1
ATOM 650 C C . SER A 1 79 ? 22.389 2.800 -32.238 1.00 98.50 79 SER A C 1
ATOM 652 O O . SER A 1 79 ? 23.126 3.019 -33.199 1.00 98.50 79 SER A O 1
ATOM 654 N N . LEU A 1 80 ? 21.639 1.697 -32.161 1.00 98.50 80 LEU A N 1
ATOM 655 C CA . LEU A 1 80 ? 21.595 0.670 -33.198 1.00 98.50 80 LEU A CA 1
ATOM 656 C C . LEU A 1 80 ? 20.988 1.213 -34.494 1.00 98.50 80 LEU A C 1
ATOM 658 O O . LEU A 1 80 ? 21.537 0.977 -35.567 1.00 98.50 80 LEU A O 1
ATOM 662 N N . ALA A 1 81 ? 19.890 1.966 -34.415 1.00 98.31 81 ALA A N 1
ATOM 663 C CA . ALA A 1 81 ? 19.272 2.583 -35.585 1.00 98.31 81 ALA A CA 1
ATOM 664 C C . ALA A 1 81 ? 20.233 3.562 -36.281 1.00 98.31 81 ALA A C 1
ATOM 666 O O . ALA A 1 81 ? 20.365 3.543 -37.508 1.00 98.31 81 ALA A O 1
ATOM 667 N N . LEU A 1 82 ? 20.949 4.382 -35.504 1.00 97.88 82 LEU A N 1
ATOM 668 C CA . LEU A 1 82 ? 21.987 5.279 -36.012 1.00 97.88 82 LEU A CA 1
ATOM 669 C C . LEU A 1 82 ? 23.141 4.506 -36.655 1.00 97.88 82 LEU A C 1
ATOM 671 O O . LEU A 1 82 ? 23.567 4.869 -37.751 1.00 97.88 82 LEU A O 1
ATOM 675 N N . PHE A 1 83 ? 23.608 3.432 -36.017 1.00 97.88 83 PHE A N 1
ATOM 676 C CA . PHE A 1 83 ? 24.660 2.571 -36.552 1.00 97.88 83 PHE A CA 1
ATOM 677 C C . PHE A 1 83 ? 24.251 1.913 -37.873 1.00 97.88 83 PHE A C 1
ATOM 679 O O . PHE A 1 83 ? 25.002 1.983 -38.842 1.00 97.88 83 PHE A O 1
ATOM 686 N N . ILE A 1 84 ? 23.052 1.325 -37.945 1.00 97.31 84 ILE A N 1
ATOM 687 C CA . ILE A 1 84 ? 22.524 0.706 -39.169 1.00 97.31 84 ILE A CA 1
ATOM 688 C C . ILE A 1 84 ? 22.448 1.747 -40.284 1.00 97.31 84 ILE A C 1
ATOM 690 O O . ILE A 1 84 ? 22.944 1.504 -41.384 1.00 97.31 84 ILE A O 1
ATOM 694 N N . ARG A 1 85 ? 21.884 2.930 -40.002 1.00 96.25 85 ARG A N 1
ATOM 695 C CA . ARG A 1 85 ? 21.801 4.017 -40.985 1.00 96.25 85 ARG A CA 1
ATOM 696 C C . ARG A 1 85 ? 23.186 4.420 -41.481 1.00 96.25 85 ARG A C 1
ATOM 698 O O . ARG A 1 85 ? 23.388 4.546 -42.682 1.00 96.25 85 ARG A O 1
ATOM 705 N N . PHE A 1 86 ? 24.132 4.611 -40.567 1.00 96.38 86 PHE A N 1
ATOM 706 C CA . PHE A 1 86 ? 25.511 4.956 -40.897 1.00 96.38 86 PHE A CA 1
ATOM 707 C C . PHE A 1 86 ? 26.183 3.883 -41.758 1.00 96.38 86 PHE A C 1
ATOM 709 O O . PHE A 1 86 ? 26.756 4.217 -42.791 1.00 96.38 86 PHE A O 1
ATOM 716 N N . SER A 1 87 ? 26.067 2.610 -41.374 1.00 94.88 87 SER A N 1
ATOM 717 C CA . SER A 1 87 ? 26.654 1.473 -42.087 1.00 94.88 87 SER A CA 1
ATOM 718 C C . SER A 1 87 ? 26.112 1.349 -43.512 1.00 94.88 87 SER A C 1
ATOM 720 O O . SER A 1 87 ? 26.897 1.230 -44.451 1.00 94.88 87 SER A O 1
ATOM 722 N N . ILE A 1 88 ? 24.790 1.462 -43.695 1.00 94.31 88 ILE A N 1
ATOM 723 C CA . ILE A 1 88 ? 24.167 1.435 -45.026 1.00 94.31 88 ILE A CA 1
ATOM 724 C C . ILE A 1 88 ? 24.670 2.606 -45.872 1.00 94.31 88 ILE A C 1
ATOM 726 O O . ILE A 1 88 ? 25.089 2.389 -47.004 1.00 94.31 88 ILE A O 1
ATOM 730 N N . THR A 1 89 ? 24.681 3.829 -45.333 1.00 94.19 89 THR A N 1
ATOM 731 C CA . THR A 1 89 ? 25.178 5.007 -46.062 1.00 94.19 89 THR A CA 1
ATOM 732 C C . THR A 1 89 ? 26.642 4.849 -46.476 1.00 94.19 89 THR A C 1
ATOM 734 O O . THR A 1 89 ? 27.005 5.225 -47.586 1.00 94.19 89 THR A O 1
ATOM 737 N N . LEU A 1 90 ? 27.481 4.274 -45.612 1.00 93.25 90 LEU A N 1
ATOM 738 C CA . LEU A 1 90 ? 28.897 4.036 -45.898 1.00 93.25 90 LEU A CA 1
ATOM 739 C C . LEU A 1 90 ? 29.121 2.994 -46.991 1.00 93.25 90 LEU A C 1
ATOM 741 O O . LEU A 1 90 ? 29.983 3.177 -47.846 1.00 93.25 90 LEU A O 1
ATOM 745 N N . HIS A 1 91 ? 28.367 1.896 -46.956 1.00 86.75 91 HIS A N 1
ATOM 746 C CA . HIS A 1 91 ? 28.549 0.771 -47.873 1.00 86.75 91 HIS A CA 1
ATOM 747 C C . HIS A 1 91 ? 27.672 0.840 -49.127 1.00 86.75 91 HIS A C 1
ATOM 749 O O . HIS A 1 91 ? 27.796 -0.022 -49.992 1.00 86.75 91 HIS A O 1
ATOM 755 N N . ALA A 1 92 ? 26.836 1.873 -49.277 1.00 81.88 92 ALA A N 1
ATOM 756 C CA . ALA A 1 92 ? 25.952 2.055 -50.430 1.00 81.88 92 ALA A CA 1
ATOM 757 C C . ALA A 1 92 ? 26.684 2.092 -51.788 1.00 81.88 92 ALA A C 1
ATOM 759 O O . ALA A 1 92 ? 26.065 1.846 -52.820 1.00 81.88 92 ALA A O 1
ATOM 760 N N . HIS A 1 93 ? 27.986 2.394 -51.797 1.00 77.00 93 HIS A N 1
ATOM 761 C CA . HIS A 1 93 ? 28.811 2.484 -53.007 1.00 77.00 93 HIS A CA 1
ATOM 762 C C . HIS A 1 93 ? 29.779 1.304 -53.195 1.00 77.00 93 HIS A C 1
ATOM 764 O O . HIS A 1 93 ? 30.561 1.317 -54.144 1.00 77.00 93 HIS A O 1
ATOM 770 N N . THR A 1 94 ? 29.761 0.297 -52.314 1.00 75.62 94 THR A N 1
ATOM 771 C CA . THR A 1 94 ? 30.641 -0.871 -52.445 1.00 75.62 94 THR A CA 1
ATOM 772 C C . THR A 1 94 ? 30.088 -1.813 -53.524 1.00 75.62 94 THR A C 1
ATOM 774 O O . THR A 1 94 ? 28.962 -2.291 -53.375 1.00 75.62 94 THR A O 1
ATOM 777 N N . PRO A 1 95 ? 30.835 -2.100 -54.605 1.00 75.50 95 PRO A N 1
ATOM 778 C CA . PRO A 1 95 ? 30.381 -3.018 -55.645 1.00 75.50 95 PRO A CA 1
ATOM 779 C C . PRO A 1 95 ? 30.315 -4.462 -55.126 1.00 75.50 95 PRO A C 1
ATOM 781 O O . PRO A 1 95 ? 31.103 -4.861 -54.265 1.00 75.50 95 PRO A O 1
ATOM 784 N N . VAL A 1 96 ? 29.373 -5.246 -55.656 1.00 77.88 96 VAL A N 1
ATOM 785 C CA . VAL A 1 96 ? 29.292 -6.692 -55.396 1.00 77.88 96 VAL A CA 1
ATOM 786 C C . VAL A 1 96 ? 30.479 -7.363 -56.102 1.00 77.88 96 VAL A C 1
ATOM 788 O O . VAL A 1 96 ? 30.681 -7.076 -57.281 1.00 77.88 96 VAL A O 1
ATOM 791 N N . PRO A 1 97 ? 31.287 -8.193 -55.416 1.00 77.62 97 PRO A N 1
ATOM 792 C CA . PRO A 1 97 ? 32.357 -8.938 -56.072 1.00 77.62 97 PRO A CA 1
ATOM 793 C C . PRO A 1 97 ? 31.772 -10.007 -57.008 1.00 77.62 97 PRO A C 1
ATOM 795 O O . PRO A 1 97 ? 30.786 -10.648 -56.640 1.00 77.62 97 PRO A O 1
ATOM 798 N N . ASP A 1 98 ? 32.380 -10.151 -58.192 1.00 72.38 98 ASP A N 1
ATOM 799 C CA . ASP A 1 98 ? 32.002 -11.111 -59.248 1.00 72.38 98 ASP A CA 1
ATOM 800 C C . ASP A 1 98 ? 32.054 -12.582 -58.792 1.00 72.38 98 ASP A C 1
ATOM 802 O O . ASP A 1 98 ? 33.000 -12.955 -58.054 1.00 72.38 98 ASP A O 1
#

Radius of gyration: 33.0 Å; chains: 1; bounding box: 64×31×90 Å